Protein AF-A0A0P1GPN3-F1 (afdb_monomer_lite)

Radius of gyration: 12.61 Å; chains: 1; bounding box: 31×31×28 Å

Secondary structure (DSSP, 8-state):
-HHHHHHHHHHT-----S-TTT----EEEEEEETTTTEEEEEETTT-EEEEEES--HHHHHHTTTTTTS-EEE--GGGPEEEEEE---

pLDDT: mean 82.12, std 16.38, range [40.88, 96.94]

Structure (mmCIF, N/CA/C/O backbone):
data_AF-A0A0P1GPN3-F1
#
_entry.id   AF-A0A0P1GPN3-F1
#
loop_
_atom_site.group_PDB
_atom_site.id
_atom_site.type_symbol
_atom_site.label_atom_id
_atom_site.label_alt_id
_atom_site.label_comp_id
_atom_site.label_asym_id
_atom_site.label_entity_id
_atom_site.label_seq_id
_atom_site.pdbx_PDB_ins_code
_atom_site.Cartn_x
_atom_site.Cartn_y
_atom_site.Cartn_z
_atom_site.occupancy
_atom_site.B_iso_or_equiv
_atom_site.auth_seq_id
_atom_site.auth_comp_id
_atom_site.auth_asym_id
_atom_site.auth_atom_id
_atom_site.pdbx_PDB_model_num
ATOM 1 N N . MET A 1 1 ? 10.164 24.132 6.560 1.00 50.59 1 MET A N 1
ATOM 2 C CA . MET A 1 1 ? 10.543 22.837 7.184 1.00 50.59 1 MET A CA 1
ATOM 3 C C . MET A 1 1 ? 9.507 22.354 8.203 1.00 50.59 1 MET A C 1
ATOM 5 O O . MET A 1 1 ? 9.393 21.154 8.382 1.00 50.59 1 MET A O 1
ATOM 9 N N . ILE A 1 2 ? 8.725 23.249 8.826 1.00 40.88 2 ILE A N 1
ATOM 10 C CA . ILE A 1 2 ? 7.572 22.885 9.674 1.00 40.88 2 ILE A CA 1
ATOM 11 C C . ILE A 1 2 ? 6.304 22.636 8.823 1.00 40.88 2 ILE A C 1
ATOM 13 O O . ILE A 1 2 ? 5.517 21.752 9.141 1.00 40.88 2 ILE A O 1
ATOM 17 N N . ASP A 1 3 ? 6.168 23.309 7.674 1.00 43.00 3 ASP A N 1
ATOM 18 C CA . ASP A 1 3 ? 4.981 23.206 6.803 1.00 43.00 3 ASP A CA 1
ATOM 19 C C . ASP A 1 3 ? 4.866 21.892 6.007 1.00 43.00 3 ASP A C 1
ATOM 21 O O . ASP A 1 3 ? 3.777 21.534 5.571 1.00 43.00 3 ASP A O 1
ATOM 25 N N . PHE A 1 4 ? 5.970 21.156 5.825 1.00 45.84 4 PHE A N 1
ATOM 26 C CA . PHE A 1 4 ? 5.983 19.895 5.068 1.00 45.84 4 PHE A CA 1
ATOM 27 C C . PHE A 1 4 ? 5.357 18.754 5.878 1.00 45.84 4 PHE A C 1
ATOM 29 O O . PHE A 1 4 ? 4.500 18.027 5.388 1.00 45.84 4 PHE A O 1
ATOM 36 N N . LEU A 1 5 ? 5.707 18.675 7.166 1.00 47.12 5 LEU A N 1
ATOM 37 C CA . LEU A 1 5 ? 5.070 17.753 8.099 1.00 47.12 5 LEU A CA 1
ATOM 38 C C . LEU A 1 5 ? 3.615 18.171 8.361 1.00 47.12 5 LEU A C 1
ATOM 40 O O . LEU A 1 5 ? 2.740 17.318 8.344 1.00 47.12 5 LEU A O 1
ATOM 44 N N . LEU A 1 6 ? 3.318 19.469 8.519 1.00 45.75 6 LEU A N 1
ATOM 45 C CA . LEU A 1 6 ? 1.942 19.950 8.738 1.00 45.75 6 LEU A CA 1
ATOM 46 C C . LEU A 1 6 ? 0.988 19.723 7.550 1.00 45.75 6 LEU A C 1
ATOM 48 O O . LEU A 1 6 ? -0.183 19.427 7.782 1.00 45.75 6 LEU A O 1
ATOM 52 N N . ASN A 1 7 ? 1.457 19.812 6.300 1.00 47.94 7 ASN A N 1
ATOM 53 C CA . ASN A 1 7 ? 0.636 19.469 5.129 1.00 47.94 7 ASN A CA 1
ATOM 54 C C . ASN A 1 7 ? 0.425 17.956 4.974 1.00 47.94 7 ASN A C 1
ATOM 56 O O . ASN A 1 7 ? -0.668 17.548 4.578 1.00 47.94 7 ASN A O 1
ATOM 60 N N . LEU A 1 8 ? 1.414 17.136 5.352 1.00 50.50 8 LEU A N 1
ATOM 61 C CA . LEU A 1 8 ? 1.252 15.684 5.484 1.00 50.50 8 LEU A CA 1
ATOM 62 C C . LEU A 1 8 ? 0.199 15.351 6.558 1.00 50.50 8 LEU A C 1
ATOM 64 O O . LEU A 1 8 ? -0.685 14.529 6.329 1.00 50.50 8 LEU A O 1
ATOM 68 N N . PHE A 1 9 ? 0.232 16.064 7.693 1.00 49.56 9 PHE A N 1
ATOM 69 C CA . PHE A 1 9 ? -0.742 15.912 8.775 1.00 49.56 9 PHE A CA 1
ATOM 70 C C . PHE A 1 9 ? -2.166 16.304 8.358 1.00 49.56 9 PHE A C 1
ATOM 72 O O . PHE A 1 9 ? -3.098 15.668 8.828 1.00 49.56 9 PHE A O 1
ATOM 79 N N . LEU A 1 10 ? -2.363 17.304 7.487 1.00 50.75 10 LEU A N 1
ATOM 80 C CA . LEU A 1 10 ? -3.703 17.807 7.141 1.00 50.75 10 LEU A CA 1
ATOM 81 C C . LEU A 1 10 ? -4.386 17.110 5.950 1.00 50.75 10 LEU A C 1
ATOM 83 O O . LEU A 1 10 ? -5.617 17.087 5.902 1.00 50.75 10 LEU A O 1
ATOM 87 N N . ARG A 1 11 ? -3.629 16.548 4.997 1.00 55.25 11 ARG A N 1
ATOM 88 C CA . ARG A 1 11 ? -4.188 15.846 3.818 1.00 55.25 11 ARG A CA 1
ATOM 89 C C . ARG A 1 11 ? -4.599 14.408 4.108 1.00 55.25 11 ARG A C 1
ATOM 91 O O . ARG A 1 11 ? -5.641 13.957 3.640 1.00 55.25 11 ARG A O 1
ATOM 98 N N . ILE A 1 12 ? -3.826 13.730 4.950 1.00 54.12 12 ILE A N 1
ATOM 99 C CA . ILE A 1 12 ? -4.061 12.349 5.369 1.00 54.12 12 ILE A CA 1
ATOM 100 C C . ILE A 1 12 ? -4.761 12.332 6.734 1.00 54.12 12 ILE A C 1
ATOM 102 O O . ILE A 1 12 ? -4.496 11.452 7.539 1.00 54.12 12 ILE A O 1
ATOM 106 N N . PHE A 1 13 ?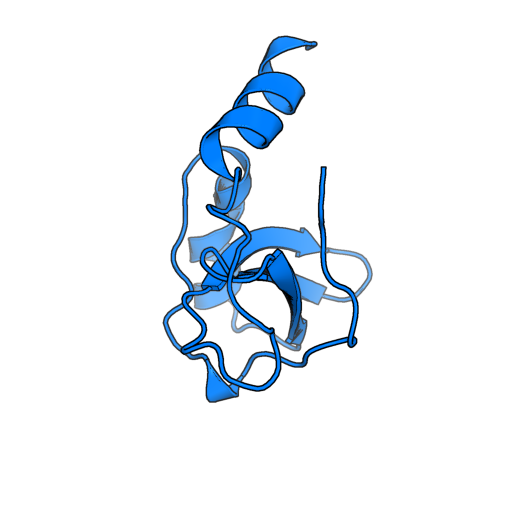 -5.641 13.295 7.050 1.00 54.41 13 PHE A N 1
ATOM 107 C CA . PHE A 1 13 ? -6.606 13.073 8.131 1.00 54.41 13 PHE A CA 1
ATOM 108 C C . PHE A 1 13 ? -7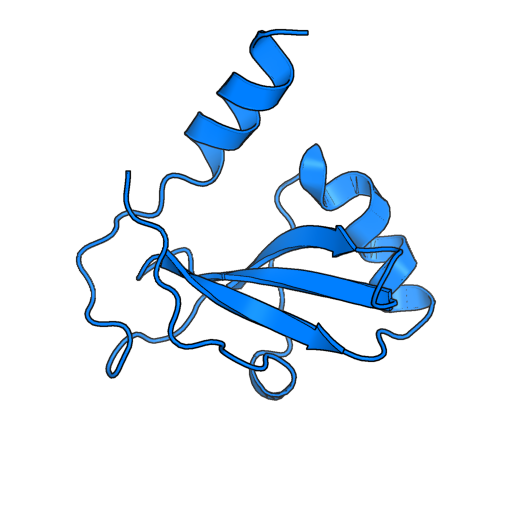.661 12.114 7.586 1.00 54.41 13 PHE A C 1
ATOM 110 O O . PHE A 1 13 ? -8.533 12.545 6.821 1.00 54.41 13 PHE A O 1
ATOM 117 N N . PRO A 1 14 ? -7.622 10.823 7.956 1.00 54.59 14 PRO A N 1
ATOM 118 C CA . PRO A 1 14 ? -8.709 9.945 7.613 1.00 54.59 14 PRO A CA 1
ATOM 119 C C . PRO A 1 14 ? -9.915 10.454 8.412 1.00 54.59 14 PRO A C 1
ATOM 121 O O . PRO A 1 14 ? -9.789 10.900 9.559 1.00 54.59 14 PRO A O 1
ATOM 124 N N . LYS A 1 15 ? -11.115 10.399 7.835 1.00 55.91 15 LYS A N 1
ATOM 125 C CA . LYS A 1 15 ? -12.344 10.540 8.630 1.00 55.91 15 LYS A CA 1
ATOM 126 C C . LYS A 1 15 ? -12.498 9.261 9.462 1.00 55.91 15 LYS A C 1
ATOM 128 O O . LYS A 1 15 ? -13.358 8.438 9.171 1.00 55.91 15 LYS A O 1
ATOM 133 N N . THR A 1 16 ? -11.619 9.048 10.443 1.00 62.12 16 THR A N 1
ATOM 134 C CA . THR A 1 16 ? -11.487 7.783 11.175 1.00 62.12 16 THR A CA 1
ATOM 135 C C . THR A 1 16 ? -12.689 7.558 12.080 1.00 62.12 16 THR A C 1
ATOM 137 O O . THR A 1 16 ? -12.703 7.987 13.235 1.00 62.12 16 THR A O 1
ATOM 140 N N . TYR A 1 17 ? -13.690 6.857 11.560 1.00 66.94 17 TYR A N 1
ATOM 141 C CA . TYR A 1 17 ? -14.818 6.352 12.346 1.00 66.94 17 TYR A CA 1
ATOM 142 C C . TYR A 1 17 ? -15.162 4.891 12.029 1.00 66.94 17 TYR A C 1
ATOM 144 O O . TYR A 1 17 ? -15.892 4.272 12.798 1.00 66.94 17 TYR A O 1
ATOM 152 N N . ALA A 1 18 ? -14.644 4.334 10.928 1.00 81.25 18 ALA A N 1
ATOM 153 C CA . ALA A 1 18 ? -14.919 2.959 10.528 1.00 81.25 18 ALA A CA 1
ATOM 154 C C . ALA A 1 18 ? -14.048 1.951 11.293 1.00 81.25 18 ALA A C 1
ATOM 156 O O . ALA A 1 18 ? -12.871 2.200 11.564 1.00 81.25 18 ALA A O 1
ATOM 157 N N . ASP A 1 19 ? -14.637 0.801 11.613 1.00 88.00 19 ASP A N 1
ATOM 158 C CA . ASP A 1 19 ? -13.922 -0.359 12.137 1.00 88.00 19 ASP A CA 1
ATOM 159 C C . ASP A 1 19 ? -13.024 -0.949 11.029 1.00 88.00 19 ASP A C 1
ATOM 161 O O . ASP A 1 19 ? -13.537 -1.264 9.952 1.00 88.00 19 ASP A O 1
ATOM 165 N N . PRO A 1 20 ? -11.702 -1.094 11.250 1.00 90.25 20 PRO A N 1
ATOM 166 C CA . PRO A 1 20 ? -10.792 -1.696 10.282 1.00 90.25 20 PRO A CA 1
ATOM 167 C C . PRO A 1 20 ? -11.218 -3.075 9.779 1.00 90.25 20 PRO A C 1
ATOM 169 O O . PRO A 1 20 ? -10.933 -3.377 8.629 1.00 90.25 20 PRO A O 1
ATOM 172 N N . GLU A 1 21 ? -11.900 -3.888 10.592 1.00 90.31 21 GLU A N 1
ATOM 173 C CA . GLU A 1 21 ? -12.301 -5.248 10.195 1.00 90.31 21 GLU A CA 1
ATOM 174 C C . GLU A 1 21 ? -13.459 -5.266 9.189 1.00 90.31 21 GLU A C 1
ATOM 176 O O . GLU A 1 21 ? -13.660 -6.255 8.486 1.00 90.31 21 GLU A O 1
ATOM 181 N N . THR A 1 22 ? -14.229 -4.178 9.110 1.00 90.50 22 THR A N 1
ATOM 182 C CA . THR A 1 22 ? -15.420 -4.070 8.246 1.00 90.50 22 THR A CA 1
ATOM 183 C C . THR A 1 22 ? -15.320 -2.939 7.222 1.00 90.50 22 THR A C 1
ATOM 185 O O . THR A 1 22 ? -16.256 -2.705 6.457 1.00 90.50 22 THR A O 1
ATOM 188 N N . CYS A 1 23 ? -14.193 -2.226 7.202 1.00 89.94 23 CYS A N 1
ATOM 189 C CA . CYS A 1 23 ? -13.943 -1.124 6.287 1.00 89.94 23 CYS A CA 1
ATOM 190 C C . CYS A 1 23 ? -13.735 -1.639 4.860 1.00 89.94 23 CYS A C 1
ATOM 192 O O . CYS A 1 23 ? -12.939 -2.545 4.629 1.00 89.94 23 CYS A O 1
ATOM 194 N N . ASP A 1 24 ? -14.370 -0.986 3.890 1.00 91.44 24 ASP A N 1
ATOM 195 C CA . ASP A 1 24 ? -13.934 -1.065 2.497 1.00 91.44 24 ASP A CA 1
ATOM 196 C C . ASP A 1 24 ? -12.685 -0.186 2.350 1.00 91.44 24 ASP A C 1
ATOM 198 O O . ASP A 1 24 ? -12.751 1.035 2.524 1.00 91.44 24 ASP A O 1
ATOM 202 N N . HIS A 1 25 ? -11.513 -0.805 2.210 1.00 91.62 25 HIS A N 1
ATOM 203 C CA . HIS A 1 25 ? -10.248 -0.092 2.347 1.00 91.62 25 HIS A CA 1
ATOM 204 C C . HIS A 1 25 ? -9.904 0.728 1.094 1.00 91.62 25 HIS A C 1
ATOM 206 O O . HIS A 1 25 ? -9.588 0.176 0.043 1.00 91.62 25 HIS A O 1
ATOM 212 N N . ASP A 1 26 ? -9.884 2.055 1.248 1.00 92.06 26 ASP A N 1
ATOM 213 C CA . ASP A 1 26 ? -9.395 3.017 0.252 1.00 92.06 26 ASP A CA 1
ATOM 214 C C . ASP A 1 26 ? -7.980 3.461 0.637 1.00 92.06 26 ASP A C 1
ATOM 216 O O . ASP A 1 26 ? -7.800 4.226 1.585 1.00 92.06 26 ASP A O 1
ATOM 220 N N . TRP A 1 27 ? -6.973 2.920 -0.041 1.00 92.81 27 TRP A N 1
ATOM 221 C CA . TRP A 1 27 ? -5.568 3.071 0.331 1.00 92.81 27 TRP A CA 1
ATOM 222 C C . TRP A 1 27 ? -4.931 4.293 -0.328 1.00 92.81 27 TRP A C 1
ATOM 224 O O . TRP A 1 27 ? -5.054 4.505 -1.534 1.00 92.81 27 TRP A O 1
ATOM 234 N N . VAL A 1 28 ? -4.173 5.056 0.454 1.00 91.94 28 VAL A N 1
ATOM 235 C CA . VAL A 1 28 ? -3.296 6.121 -0.040 1.00 91.94 28 VAL A CA 1
ATOM 236 C C . VAL A 1 28 ? -1.857 5.830 0.353 1.00 91.94 28 VAL A C 1
ATOM 238 O O . VAL A 1 28 ? -1.596 5.309 1.438 1.00 91.94 28 VAL A O 1
ATOM 241 N N . VAL A 1 29 ? -0.926 6.138 -0.540 1.00 91.94 29 VAL A N 1
ATOM 242 C CA . VAL A 1 29 ? 0.503 5.944 -0.309 1.00 91.94 29 VAL A CA 1
ATOM 243 C C . VAL A 1 29 ? 1.022 7.048 0.596 1.00 91.94 29 VAL A C 1
ATOM 245 O O . VAL A 1 29 ? 0.788 8.227 0.355 1.00 91.94 29 VAL A O 1
ATOM 248 N N . MET A 1 30 ? 1.723 6.643 1.651 1.00 87.25 30 MET A N 1
ATOM 249 C CA . MET A 1 30 ? 2.403 7.548 2.570 1.00 87.25 30 MET A CA 1
ATOM 250 C C . MET A 1 30 ? 3.865 7.745 2.182 1.00 87.25 30 MET A C 1
ATOM 252 O O . MET A 1 30 ? 4.357 8.868 2.224 1.00 87.25 30 MET A O 1
ATOM 256 N N . ALA A 1 31 ? 4.575 6.663 1.848 1.00 87.94 31 ALA A N 1
ATOM 257 C CA . ALA A 1 31 ? 6.008 6.720 1.577 1.00 87.94 31 ALA A CA 1
ATOM 258 C C . ALA A 1 31 ? 6.507 5.509 0.779 1.00 87.94 31 ALA A C 1
ATOM 260 O O . ALA A 1 31 ? 5.999 4.401 0.930 1.00 87.94 31 ALA A O 1
ATOM 261 N N . CYS A 1 32 ? 7.578 5.709 0.009 1.00 90.31 32 CYS A N 1
ATOM 262 C CA . CYS A 1 32 ? 8.433 4.622 -0.469 1.00 90.31 32 CYS A CA 1
ATOM 263 C C . CYS A 1 32 ? 9.573 4.405 0.540 1.00 90.31 32 CYS A C 1
ATOM 265 O O . CYS A 1 32 ? 10.357 5.317 0.816 1.00 90.31 32 CYS A O 1
ATOM 267 N N . VAL A 1 33 ? 9.666 3.205 1.107 1.00 90.69 33 VAL A N 1
ATOM 268 C CA . VAL A 1 33 ? 10.577 2.856 2.201 1.00 90.69 33 VAL A CA 1
ATOM 269 C C . VAL A 1 33 ? 11.777 2.092 1.653 1.00 90.69 33 VAL A C 1
ATOM 271 O O . VAL A 1 33 ? 11.675 0.934 1.259 1.00 90.69 33 VAL A O 1
ATOM 274 N N . ILE A 1 34 ? 12.944 2.740 1.645 1.00 90.88 34 ILE A N 1
ATOM 275 C CA . ILE A 1 34 ? 14.179 2.181 1.064 1.00 90.88 34 ILE A CA 1
ATOM 276 C C . ILE A 1 34 ? 14.727 0.995 1.876 1.00 90.88 34 ILE A C 1
ATOM 278 O O . ILE A 1 34 ? 15.300 0.085 1.286 1.00 90.88 34 ILE A O 1
ATOM 282 N N . SER A 1 35 ? 14.574 0.987 3.208 1.00 91.25 35 SER A N 1
ATOM 283 C CA . SER A 1 35 ? 15.132 -0.074 4.068 1.00 91.25 35 SER A CA 1
ATOM 284 C C . SER A 1 35 ? 14.571 -1.456 3.757 1.00 91.25 35 SER A C 1
ATOM 286 O O . SER A 1 35 ? 15.315 -2.432 3.801 1.00 91.25 35 SER A O 1
ATOM 288 N N . ASP A 1 36 ? 13.283 -1.508 3.426 1.00 88.69 36 ASP A N 1
ATOM 289 C CA . ASP A 1 36 ? 12.529 -2.743 3.203 1.00 88.69 36 ASP A CA 1
ATOM 290 C C . ASP A 1 36 ? 12.069 -2.888 1.747 1.00 88.69 36 ASP A C 1
ATOM 292 O O . ASP A 1 36 ? 11.415 -3.868 1.406 1.00 88.69 36 ASP A O 1
ATOM 296 N N . VAL A 1 37 ? 12.421 -1.917 0.892 1.00 93.38 37 VAL A N 1
ATOM 297 C CA . VAL A 1 37 ? 11.976 -1.802 -0.504 1.00 93.38 37 VAL A CA 1
ATOM 298 C C . VAL A 1 37 ? 10.464 -2.041 -0.597 1.00 93.38 37 VAL A C 1
ATOM 300 O O . VAL A 1 37 ? 9.985 -2.953 -1.264 1.00 93.38 37 VAL A O 1
ATOM 303 N N . SER A 1 38 ? 9.701 -1.223 0.129 1.00 95.31 38 SER A N 1
ATOM 304 C CA . SER A 1 38 ? 8.241 -1.319 0.200 1.00 95.31 38 SER A CA 1
ATOM 305 C C . SER A 1 38 ? 7.563 0.028 -0.001 1.00 95.31 38 SER A C 1
ATOM 307 O O . SER A 1 38 ? 8.177 1.081 0.158 1.00 95.31 38 SER A O 1
ATOM 309 N N . ILE A 1 39 ? 6.274 -0.001 -0.332 1.00 95.31 39 ILE A N 1
ATOM 310 C CA . ILE A 1 39 ? 5.422 1.192 -0.370 1.00 95.31 39 ILE A CA 1
ATOM 311 C C . ILE A 1 39 ? 4.489 1.140 0.839 1.00 95.31 39 ILE A C 1
ATOM 313 O O . ILE A 1 39 ? 3.659 0.238 0.938 1.00 95.31 39 ILE A O 1
ATOM 317 N N . ASP A 1 40 ? 4.622 2.090 1.757 1.00 93.62 40 ASP A N 1
ATOM 318 C CA . ASP A 1 40 ? 3.750 2.206 2.925 1.00 93.62 40 ASP A CA 1
ATOM 319 C C . ASP A 1 40 ? 2.448 2.898 2.533 1.00 93.62 40 ASP A C 1
ATOM 321 O O . ASP A 1 40 ? 2.449 3.955 1.896 1.00 93.62 40 ASP A O 1
ATOM 325 N N . VAL A 1 41 ? 1.329 2.313 2.950 1.00 93.25 41 VAL A N 1
ATOM 326 C CA . VAL A 1 41 ? -0.022 2.797 2.663 1.00 93.25 41 VAL A CA 1
ATOM 327 C C . VAL A 1 41 ? -0.838 2.953 3.939 1.00 93.25 41 VAL A C 1
ATOM 329 O O . VAL A 1 41 ? -0.646 2.252 4.936 1.00 93.25 41 VAL A O 1
ATOM 332 N N . ILE A 1 42 ? -1.810 3.854 3.894 1.00 91.00 42 ILE A N 1
ATOM 333 C CA . ILE A 1 42 ? -2.809 4.045 4.943 1.00 91.00 42 ILE A CA 1
ATOM 334 C C . ILE A 1 42 ? -4.204 4.075 4.329 1.00 91.00 42 ILE A C 1
ATOM 336 O O . ILE A 1 42 ? -4.430 4.670 3.279 1.00 91.00 42 ILE A O 1
ATOM 340 N N . CYS A 1 43 ? -5.158 3.416 4.978 1.00 91.06 43 CYS A N 1
ATOM 341 C CA . CYS A 1 43 ? -6.555 3.475 4.580 1.00 91.06 43 CYS A CA 1
ATOM 342 C C . CYS A 1 43 ? -7.161 4.829 4.981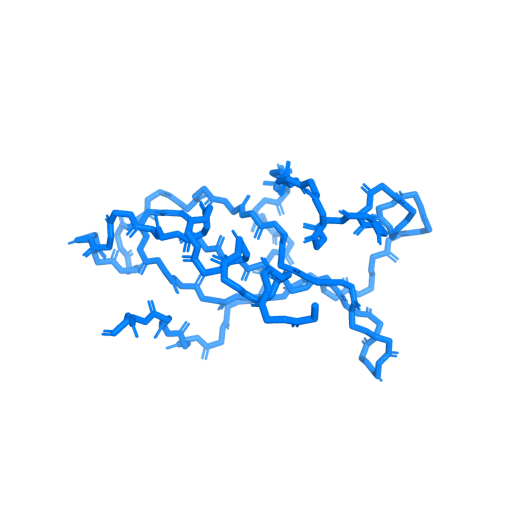 1.00 91.06 43 CYS A C 1
ATOM 344 O O . CYS A 1 43 ? -7.207 5.174 6.165 1.00 91.06 43 CYS A O 1
ATOM 346 N N . TYR A 1 44 ? -7.722 5.553 4.016 1.00 87.44 44 TYR A N 1
ATOM 347 C CA . TYR A 1 44 ? -8.384 6.846 4.204 1.00 87.44 44 TYR A CA 1
ATOM 348 C C . TYR A 1 44 ? -9.673 6.764 5.049 1.00 87.44 44 TYR A C 1
ATOM 350 O O . TYR A 1 44 ? -10.100 7.752 5.651 1.00 87.44 44 TYR A O 1
ATOM 358 N N . GLY A 1 45 ? -10.311 5.590 5.119 1.00 87.75 45 GLY A N 1
ATOM 359 C CA . GLY A 1 45 ? -11.556 5.380 5.869 1.00 87.75 45 GLY A CA 1
ATOM 360 C C . GLY A 1 45 ? -11.355 5.044 7.350 1.00 87.75 45 GLY A C 1
ATOM 361 O O . GLY A 1 45 ? -12.004 5.622 8.224 1.00 87.75 45 GLY A O 1
ATOM 362 N N . CYS A 1 46 ? -10.457 4.102 7.648 1.00 90.31 46 CYS A N 1
ATOM 363 C CA . CYS A 1 46 ? -10.286 3.551 8.999 1.00 90.31 46 CYS A CA 1
ATOM 364 C C . CYS A 1 46 ? -8.912 3.827 9.622 1.00 90.31 46 CYS A C 1
ATOM 366 O O . CYS A 1 46 ? -8.721 3.530 10.799 1.00 90.31 46 CYS A O 1
ATOM 368 N N . GLY A 1 47 ? -7.961 4.386 8.865 1.00 89.31 47 GLY A N 1
ATOM 369 C CA . GLY A 1 47 ? -6.598 4.652 9.334 1.00 89.31 47 GLY A CA 1
ATOM 370 C C . GLY A 1 47 ? -5.729 3.400 9.488 1.00 89.31 47 GLY A C 1
ATOM 371 O O . GLY A 1 47 ? -4.642 3.487 10.055 1.00 89.31 47 GLY A O 1
ATOM 372 N N . LEU A 1 48 ? -6.187 2.227 9.030 1.00 92.56 48 LEU A N 1
ATOM 373 C CA . LEU A 1 48 ? -5.370 1.011 9.023 1.00 92.56 48 LEU A CA 1
ATOM 374 C C . LEU A 1 48 ? -4.120 1.238 8.171 1.00 92.56 48 LEU A C 1
ATOM 376 O O . LEU A 1 48 ? -4.223 1.767 7.069 1.00 92.56 48 LEU A O 1
ATOM 380 N N . VAL A 1 49 ? -2.961 0.842 8.686 1.00 92.12 49 VAL A N 1
ATOM 381 C CA . VAL A 1 49 ? -1.668 0.948 8.008 1.00 92.12 49 VAL A CA 1
ATOM 382 C C . VAL A 1 49 ? -1.270 -0.419 7.463 1.00 92.12 49 VAL A C 1
ATOM 384 O O . VAL A 1 49 ? -1.437 -1.452 8.128 1.00 92.12 49 VAL A O 1
ATOM 387 N N . GLY A 1 50 ? -0.714 -0.414 6.261 1.00 94.50 50 GLY A N 1
ATOM 388 C CA . GLY A 1 50 ? -0.136 -1.586 5.623 1.00 94.50 50 GLY A CA 1
ATOM 389 C C . GLY A 1 50 ? 1.040 -1.209 4.738 1.00 94.50 50 GLY A C 1
ATOM 390 O O . GLY A 1 50 ? 1.397 -0.035 4.626 1.00 94.50 50 GLY A O 1
ATOM 391 N N . ASN A 1 51 ? 1.621 -2.211 4.099 1.00 96.00 51 ASN A N 1
ATOM 392 C CA . ASN A 1 51 ? 2.678 -2.021 3.124 1.00 96.00 51 ASN A CA 1
ATOM 393 C C . ASN A 1 51 ? 2.459 -2.899 1.889 1.00 96.00 51 ASN A C 1
ATOM 395 O O . ASN A 1 51 ? 1.784 -3.928 1.933 1.00 96.00 51 ASN A O 1
ATOM 399 N N . VAL A 1 52 ? 3.056 -2.485 0.779 1.00 96.94 52 VAL A N 1
ATOM 400 C CA . VAL A 1 52 ? 3.169 -3.268 -0.449 1.00 96.94 52 VAL A CA 1
ATOM 401 C C . VAL A 1 52 ? 4.630 -3.693 -0.574 1.00 96.94 52 VAL A C 1
ATOM 403 O O . VAL A 1 52 ? 5.482 -2.834 -0.828 1.00 96.94 52 VAL A O 1
ATOM 406 N N . PRO A 1 53 ? 4.950 -4.979 -0.359 1.00 96.62 53 PRO A N 1
ATOM 407 C CA . PRO A 1 53 ? 6.302 -5.481 -0.549 1.00 96.62 53 PRO A CA 1
ATOM 408 C C . PRO A 1 53 ? 6.614 -5.666 -2.036 1.00 96.62 53 PRO A C 1
ATOM 410 O O . PRO A 1 53 ? 5.706 -5.848 -2.860 1.00 96.62 53 PRO A O 1
ATOM 413 N N . ASP A 1 54 ? 7.910 -5.657 -2.349 1.00 95.50 54 ASP A N 1
ATOM 414 C CA . ASP A 1 54 ? 8.460 -5.943 -3.677 1.00 95.50 54 ASP A CA 1
ATOM 415 C C . ASP A 1 54 ? 7.713 -5.204 -4.810 1.00 95.50 54 ASP A C 1
ATOM 417 O O . ASP A 1 54 ? 7.170 -5.827 -5.735 1.00 95.50 54 ASP A O 1
ATOM 421 N N . PRO A 1 55 ? 7.593 -3.866 -4.731 1.00 95.31 55 PRO A N 1
ATO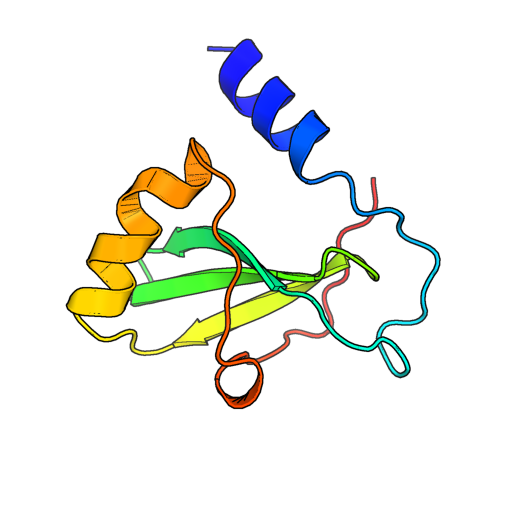M 422 C CA . PRO A 1 55 ? 6.994 -3.087 -5.797 1.00 95.31 55 PRO A CA 1
ATOM 423 C C . PRO A 1 55 ? 7.829 -3.234 -7.070 1.00 95.31 55 PRO A C 1
ATOM 425 O O . PRO A 1 55 ? 9.057 -3.334 -7.046 1.00 95.31 55 PRO A O 1
ATOM 428 N N . THR A 1 56 ? 7.144 -3.234 -8.204 1.00 95.50 56 THR A N 1
ATOM 429 C CA . THR A 1 56 ? 7.801 -3.117 -9.503 1.00 95.50 56 THR A CA 1
ATOM 430 C C . THR A 1 56 ? 8.491 -1.759 -9.621 1.00 95.50 56 THR A C 1
ATOM 432 O O . THR A 1 56 ? 8.157 -0.809 -8.913 1.00 95.50 56 THR A O 1
ATOM 435 N N . GLU A 1 57 ? 9.444 -1.648 -10.544 1.00 94.50 57 GLU A N 1
ATOM 436 C CA . GLU A 1 57 ? 10.116 -0.375 -10.824 1.00 94.50 57 GLU A CA 1
ATOM 437 C C . GLU A 1 57 ? 9.111 0.723 -11.213 1.00 94.50 57 GLU A C 1
ATOM 439 O O . GLU A 1 57 ? 9.194 1.840 -10.704 1.00 94.50 57 GLU A O 1
ATOM 444 N N . ASP A 1 58 ? 8.103 0.383 -12.022 1.00 94.31 58 ASP A N 1
ATOM 445 C CA . ASP A 1 58 ? 7.046 1.314 -12.426 1.00 94.31 58 ASP A CA 1
ATOM 446 C C . ASP A 1 58 ? 6.203 1.784 -11.231 1.00 94.31 58 ASP A C 1
ATOM 448 O O . ASP A 1 58 ? 5.934 2.978 -11.093 1.00 94.31 58 ASP A O 1
ATOM 452 N N . GLU A 1 59 ? 5.818 0.871 -10.333 1.00 93.62 59 GLU A N 1
ATOM 453 C CA . GLU A 1 59 ? 5.109 1.228 -9.099 1.00 93.62 59 GLU A CA 1
ATOM 454 C C . GLU A 1 59 ? 5.976 2.101 -8.192 1.00 93.62 59 GLU A C 1
ATOM 456 O O . GLU A 1 59 ? 5.483 3.075 -7.633 1.00 93.62 59 GLU A O 1
ATOM 461 N N . TRP A 1 60 ? 7.266 1.803 -8.061 1.00 92.94 60 TRP A N 1
ATOM 462 C CA . TRP A 1 60 ? 8.179 2.606 -7.251 1.00 92.94 60 TRP A CA 1
ATOM 463 C C . TRP A 1 60 ? 8.309 4.035 -7.784 1.00 92.94 60 TRP A C 1
ATOM 465 O O . TRP A 1 60 ? 8.187 5.000 -7.031 1.00 92.94 60 TRP A O 1
ATOM 475 N N . ILE A 1 61 ? 8.516 4.179 -9.095 1.00 92.69 61 ILE A N 1
ATOM 476 C CA . ILE A 1 61 ? 8.658 5.482 -9.753 1.00 92.69 61 ILE A CA 1
ATOM 477 C C . ILE A 1 61 ? 7.360 6.285 -9.645 1.00 92.69 61 ILE A C 1
ATOM 479 O O . ILE A 1 61 ? 7.412 7.474 -9.336 1.00 92.69 61 ILE A O 1
ATOM 483 N N . ALA A 1 62 ? 6.205 5.645 -9.847 1.00 90.69 62 ALA A N 1
ATOM 484 C CA . ALA A 1 62 ? 4.899 6.302 -9.769 1.00 90.69 62 ALA A CA 1
ATOM 485 C C . ALA A 1 62 ? 4.571 6.860 -8.374 1.00 90.69 62 ALA A C 1
ATOM 487 O O . ALA A 1 62 ? 3.723 7.738 -8.261 1.00 90.69 62 ALA A O 1
ATOM 488 N N . ASN A 1 63 ? 5.235 6.356 -7.330 1.00 89.25 63 ASN A N 1
ATOM 489 C CA . ASN A 1 63 ? 5.001 6.718 -5.932 1.00 89.25 63 ASN A CA 1
ATOM 490 C C . ASN A 1 63 ? 6.146 7.529 -5.308 1.00 89.25 63 ASN A C 1
ATOM 492 O O . ASN A 1 63 ? 6.114 7.835 -4.113 1.00 89.25 63 ASN A O 1
ATOM 496 N N . ALA A 1 64 ? 7.167 7.882 -6.094 1.00 85.44 64 ALA A N 1
ATOM 497 C CA . ALA A 1 64 ? 8.362 8.558 -5.597 1.00 85.44 64 ALA A CA 1
ATOM 498 C C . ALA A 1 64 ? 8.067 9.954 -5.015 1.00 85.44 64 ALA A C 1
ATOM 500 O O . ALA A 1 64 ? 8.796 10.419 -4.138 1.00 85.44 64 ALA A O 1
ATOM 501 N N . ASP A 1 65 ? 6.994 10.605 -5.467 1.00 84.06 65 ASP A N 1
ATOM 502 C CA . ASP A 1 65 ? 6.532 11.917 -5.010 1.00 84.06 65 ASP A CA 1
ATOM 503 C C . ASP A 1 65 ? 5.269 11.845 -4.133 1.00 84.06 65 ASP A C 1
ATOM 505 O O . ASP A 1 65 ? 4.678 12.881 -3.827 1.00 84.06 65 ASP A O 1
ATOM 509 N N . ALA A 1 66 ? 4.878 10.652 -3.663 1.00 81.75 66 ALA A N 1
ATOM 510 C CA . ALA A 1 66 ? 3.653 10.452 -2.878 1.00 81.75 66 ALA A CA 1
ATOM 511 C C . ALA A 1 66 ? 3.625 11.243 -1.550 1.00 81.75 66 ALA A C 1
ATOM 513 O O . ALA A 1 66 ? 2.570 11.528 -0.991 1.00 81.75 66 ALA A O 1
ATOM 514 N N . MET A 1 67 ? 4.798 11.646 -1.053 1.00 72.44 67 MET A N 1
ATOM 515 C CA . MET A 1 67 ? 4.928 12.533 0.111 1.00 72.44 67 MET A CA 1
ATOM 516 C C . MET A 1 67 ? 4.474 13.975 -0.184 1.00 72.44 67 MET A C 1
ATOM 518 O O . MET A 1 67 ? 4.155 14.725 0.738 1.00 72.44 67 MET A O 1
ATOM 522 N N . GLU A 1 68 ? 4.471 14.382 -1.454 1.00 77.44 68 GLU A N 1
ATOM 523 C CA . GLU A 1 68 ? 4.087 15.720 -1.920 1.00 77.44 68 GLU A CA 1
ATOM 524 C C . GLU A 1 68 ? 2.710 15.719 -2.607 1.00 77.44 68 GLU A C 1
ATOM 526 O O . GLU A 1 68 ? 1.973 16.715 -2.531 1.00 77.44 68 GLU A O 1
ATOM 531 N N . ASN A 1 69 ? 2.338 14.591 -3.220 1.00 79.44 69 ASN A N 1
ATOM 532 C CA . ASN A 1 69 ? 1.097 14.387 -3.960 1.00 79.44 69 ASN A CA 1
ATOM 533 C C . ASN A 1 69 ? 0.348 13.145 -3.466 1.00 79.44 69 ASN A C 1
ATOM 535 O O . ASN A 1 69 ? 0.910 12.060 -3.414 1.00 79.44 69 ASN A O 1
ATOM 539 N N . ASP A 1 70 ? -0.947 13.282 -3.169 1.00 79.00 70 ASP A N 1
ATOM 540 C CA . ASP A 1 70 ? -1.759 12.139 -2.748 1.00 79.00 70 ASP A CA 1
ATOM 541 C C . ASP A 1 70 ? -1.831 11.102 -3.880 1.00 79.00 70 ASP A C 1
ATOM 543 O O . ASP A 1 70 ? -2.430 11.352 -4.931 1.00 79.00 70 ASP A O 1
ATOM 547 N N . TYR A 1 71 ? -1.268 9.919 -3.646 1.00 86.38 71 TYR A N 1
ATOM 548 C CA . TYR A 1 71 ? -1.355 8.801 -4.576 1.00 86.38 71 TYR A CA 1
ATOM 549 C C . TYR A 1 71 ? -2.285 7.725 -4.017 1.00 86.38 71 TYR A C 1
ATOM 551 O O . TYR A 1 71 ? -2.051 7.180 -2.936 1.00 86.38 71 TYR A O 1
ATOM 559 N N . 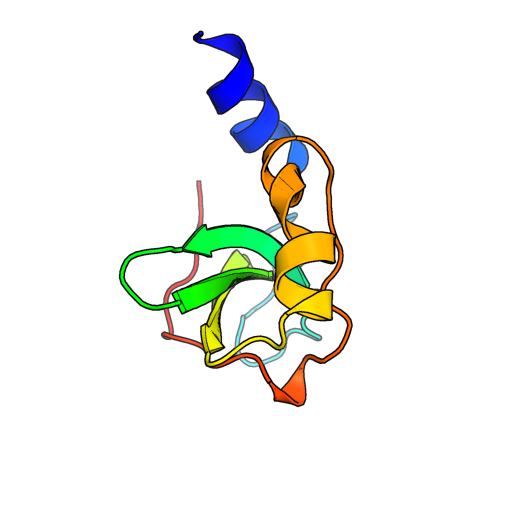ARG A 1 72 ? -3.353 7.399 -4.755 1.00 91.12 72 ARG A N 1
ATOM 560 C CA . ARG A 1 72 ? -4.248 6.292 -4.395 1.00 91.12 72 ARG A CA 1
ATOM 561 C C . ARG A 1 72 ? -3.653 4.972 -4.846 1.00 91.12 72 ARG A C 1
ATOM 563 O O . ARG A 1 72 ? -3.326 4.790 -6.014 1.00 91.12 72 ARG A O 1
ATOM 570 N N . TRP A 1 73 ? -3.577 4.026 -3.925 1.00 94.31 73 TRP A N 1
ATOM 571 C CA . TRP A 1 73 ? -3.164 2.677 -4.253 1.00 94.31 73 TRP A CA 1
ATOM 572 C C . TRP A 1 73 ? -4.358 1.865 -4.770 1.00 94.31 73 TRP A C 1
ATOM 574 O O . TRP A 1 73 ? -5.397 1.779 -4.119 1.00 94.31 73 TRP A O 1
ATOM 584 N N . HIS A 1 74 ? -4.207 1.259 -5.950 1.00 92.12 74 HIS A N 1
ATOM 585 C CA . HIS A 1 74 ? -5.312 0.624 -6.681 1.00 92.12 74 HIS A CA 1
ATOM 586 C C . HIS A 1 74 ? -5.303 -0.914 -6.656 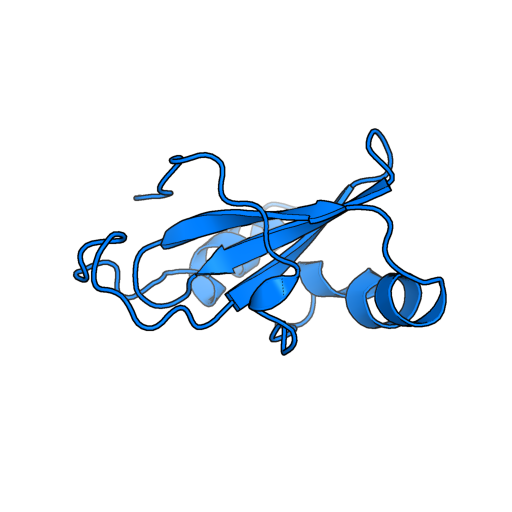1.00 92.12 74 HIS A C 1
ATOM 588 O O . HIS A 1 74 ? -6.240 -1.523 -7.168 1.00 92.12 74 HIS A O 1
ATOM 594 N N . ALA A 1 75 ? -4.285 -1.540 -6.057 1.00 93.69 75 ALA A N 1
ATOM 595 C CA . ALA A 1 75 ? -4.149 -2.997 -5.952 1.00 93.69 75 ALA A CA 1
ATOM 596 C C . ALA A 1 75 ? -4.270 -3.455 -4.482 1.00 93.69 75 ALA A C 1
ATOM 598 O O . ALA A 1 75 ? -3.260 -3.774 -3.845 1.00 93.69 75 ALA A O 1
ATOM 599 N N . PRO A 1 76 ? -5.477 -3.412 -3.885 1.00 92.62 76 PRO A N 1
ATOM 600 C CA . PRO A 1 76 ? -5.669 -3.666 -2.454 1.00 92.62 76 PRO A CA 1
ATOM 601 C C . PRO A 1 76 ? -5.258 -5.082 -2.028 1.00 92.62 76 PRO A C 1
ATOM 603 O O . PRO A 1 76 ? -4.891 -5.290 -0.877 1.00 92.62 76 PRO A O 1
ATOM 606 N N . ASP A 1 77 ? -5.271 -6.044 -2.950 1.00 95.44 77 ASP A N 1
ATOM 607 C CA . ASP A 1 77 ? -4.833 -7.428 -2.753 1.00 95.44 77 ASP A CA 1
ATOM 608 C C . ASP A 1 77 ? -3.332 -7.561 -2.459 1.00 95.44 77 ASP A C 1
ATOM 610 O O . ASP A 1 77 ? -2.906 -8.547 -1.858 1.00 95.44 77 ASP A O 1
ATOM 614 N N . ARG A 1 78 ? -2.531 -6.560 -2.836 1.00 96.62 78 ARG A N 1
ATOM 615 C CA . ARG A 1 78 ? -1.094 -6.513 -2.539 1.00 96.62 78 ARG A CA 1
ATOM 616 C C . ARG A 1 78 ? -0.761 -5.922 -1.172 1.00 96.62 78 ARG A C 1
ATOM 618 O O . ARG A 1 78 ? 0.395 -5.990 -0.758 1.00 96.62 78 ARG A O 1
ATOM 625 N N . VAL A 1 79 ? -1.731 -5.311 -0.496 1.00 96.56 79 VAL A N 1
ATOM 626 C CA . VAL A 1 79 ? -1.497 -4.643 0.784 1.00 96.56 79 VAL A CA 1
ATOM 627 C C . VAL A 1 79 ? -1.444 -5.679 1.900 1.00 96.56 79 VAL A C 1
ATOM 629 O O . VAL A 1 79 ? -2.423 -6.370 2.179 1.00 96.56 79 VAL A O 1
ATOM 632 N N . ILE A 1 80 ? -0.308 -5.748 2.588 1.00 96.44 80 ILE A N 1
ATOM 633 C CA . ILE A 1 80 ? -0.152 -6.525 3.816 1.00 96.44 80 ILE A CA 1
ATOM 634 C C . ILE A 1 80 ? -0.411 -5.592 4.994 1.00 96.44 80 ILE A C 1
ATOM 636 O O . ILE A 1 80 ? 0.271 -4.587 5.182 1.00 96.44 80 ILE A O 1
ATOM 640 N N . THR A 1 81 ? -1.420 -5.911 5.800 1.00 93.44 81 THR A N 1
ATOM 641 C CA . THR A 1 81 ? -1.785 -5.099 6.963 1.00 93.44 81 THR A CA 1
ATOM 642 C C . THR A 1 81 ? -1.012 -5.550 8.199 1.00 93.44 81 THR A C 1
ATOM 644 O O . THR A 1 81 ? -0.730 -6.732 8.396 1.00 93.44 81 THR A O 1
ATOM 647 N N . HIS A 1 82 ? -0.672 -4.601 9.072 1.00 82.06 82 HIS A N 1
ATOM 648 C CA . HIS A 1 82 ? 0.096 -4.888 10.292 1.00 82.06 82 HIS A CA 1
ATOM 649 C C . HIS A 1 82 ? -0.747 -4.833 11.573 1.00 82.06 82 HIS A C 1
ATOM 651 O O . HIS A 1 82 ? -0.197 -4.817 12.674 1.00 82.06 82 HIS A O 1
ATOM 657 N N . GLY A 1 83 ? -2.075 -4.712 11.452 1.00 82.12 83 GLY A N 1
ATOM 658 C CA . GLY A 1 83 ? -2.985 -4.481 12.584 1.00 82.12 83 GLY A CA 1
ATOM 659 C C . GLY A 1 83 ? -2.776 -3.134 13.291 1.00 82.12 83 GLY A C 1
ATOM 660 O O . GLY A 1 83 ? -3.378 -2.874 14.330 1.00 82.12 83 GLY A O 1
ATOM 661 N N . LYS A 1 84 ? -1.916 -2.266 12.744 1.00 83.38 84 LYS A N 1
ATOM 662 C CA . LYS A 1 84 ? -1.660 -0.926 13.266 1.00 83.38 84 LYS A CA 1
ATOM 663 C C . LYS A 1 84 ? -2.648 0.040 12.643 1.00 83.38 84 LYS A C 1
ATOM 665 O O . LYS A 1 84 ? -2.704 0.173 11.427 1.00 83.38 84 LYS A O 1
ATOM 670 N N . VAL A 1 85 ? -3.397 0.729 13.489 1.00 85.50 85 VAL A N 1
ATOM 671 C CA . VAL A 1 85 ? -4.328 1.773 13.074 1.00 85.50 85 VAL A CA 1
ATOM 672 C C . VAL A 1 85 ? -3.760 3.096 13.535 1.00 85.50 85 VAL A C 1
ATOM 674 O O . VAL A 1 85 ? -3.535 3.292 14.730 1.00 85.50 85 VAL A O 1
ATOM 677 N N . TRP A 1 86 ? -3.522 3.998 12.596 1.00 79.56 86 TRP A N 1
ATOM 678 C CA . TRP A 1 86 ? -3.168 5.363 12.925 1.00 79.56 86 TRP A CA 1
ATOM 679 C C . TRP A 1 86 ? -4.428 6.130 13.338 1.00 79.56 86 TRP A C 1
ATOM 681 O O . TRP A 1 86 ? -5.443 6.115 12.639 1.00 79.56 86 TRP A O 1
ATOM 691 N N . ARG A 1 87 ? -4.368 6.778 14.503 1.00 69.44 87 ARG A N 1
ATOM 692 C CA . ARG A 1 87 ? -5.380 7.708 15.013 1.00 69.44 87 ARG A CA 1
ATOM 693 C C . ARG A 1 87 ? -4.647 8.926 15.587 1.00 69.44 87 ARG A C 1
ATOM 695 O O . ARG A 1 87 ? -3.609 8.713 16.219 1.00 69.44 87 ARG A O 1
ATOM 702 N N . PRO A 1 88 ? -5.133 10.152 15.353 1.00 61.16 88 PRO A N 1
ATOM 703 C CA . PRO A 1 88 ? -4.565 11.351 15.962 1.00 61.16 88 PRO A CA 1
ATOM 704 C C . PRO A 1 88 ? -4.764 11.393 17.483 1.00 61.16 88 PRO A C 1
ATOM 706 O O . PRO A 1 88 ? -5.718 10.751 17.986 1.00 61.16 88 PRO A O 1
#

Sequence (88 aa):
MIDFLLNLFLRIFPKTYADPETCDHDWVVMACVISDVSIDVICYGCGLVGNVPDPTEDEWIANADAMENDYRWHAPDRVITHGKVWRP

Organism: NCBI:txid340021

Foldseek 3Di:
DVVLVVVLVPPLPQPADDDPVPDPFWKKWQDQDPVQRWTWIAGSHHQFIWIQHPDDPVRCVVCHCSSPPTDTDDCVVRTDTPPDGDDD